Protein AF-A0A6G3UCC9-F1 (afdb_monomer_lite)

Secondary structure (DSSP, 8-state):
--------------EEEEGGG--TTEEEESSHHHHHTT--EEEEEEEEEETTEEEEEEE-TT----EEEEEETT-EEEEEEES--TTTS----PPPGGG----TT-EEEE--TT-TTPPPEEEEEETTEEEEE--------PPP------

Sequence (150 aa):
MPHSFGTPQLPLAPHTVSAAEVVPGDLVALSRDDVTERRWHVVIHTLPESPDVIRVTLRPPLGGTDREEVLRREQPVTAAGRRMDVAAVPLVTSPPLDGVGFRDGDRLTRLRTVDPDATEETYVRRWGAWQRHSGDDPAAPGPGEGGDER

Radius of gyration: 22.78 Å; chains: 1; bounding box: 41×34×82 Å

Foldseek 3Di:
DDPPPDPPPLQFDKDKDFPLPDAQQWWWDQDPVCVVVVVIWGFHDWADPDPQKIKTWTAGPLGDDIDIDIHGRRRIIITRDGPDPPVSPPPPDDPPCPPPPDDAQDKDWDDDSPDPPDDTWIWGQHPNDTDTDPDDDDDDPPPDDDDDDD

Structure (mmCIF, N/CA/C/O backbone):
data_AF-A0A6G3UCC9-F1
#
_entry.id   AF-A0A6G3UCC9-F1
#
loop_
_atom_site.group_PDB
_atom_site.id
_atom_site.type_symbol
_atom_site.label_atom_id
_atom_site.label_alt_id
_atom_site.label_comp_id
_atom_site.label_asym_id
_atom_site.label_entity_id
_atom_site.label_seq_id
_atom_site.pdbx_PDB_ins_code
_atom_site.Cartn_x
_atom_site.Cartn_y
_atom_site.Cartn_z
_atom_site.occupancy
_atom_site.B_iso_or_equiv
_atom_site.auth_seq_id
_atom_site.auth_comp_id
_atom_site.auth_asym_id
_atom_site.auth_atom_id
_atom_site.pdbx_PDB_model_num
ATOM 1 N N . MET A 1 1 ? 15.711 -13.350 -31.201 1.00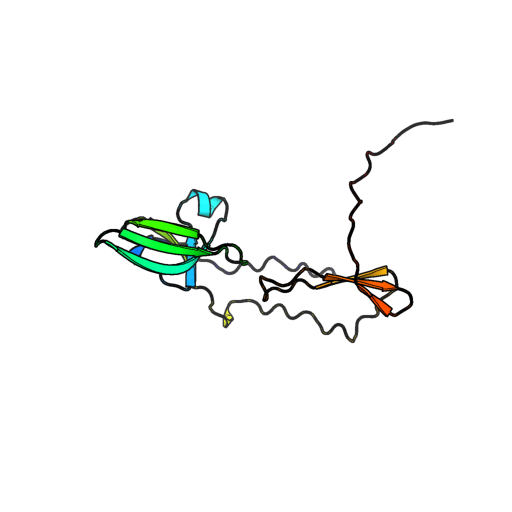 35.62 1 MET A N 1
ATOM 2 C CA . MET A 1 1 ? 14.868 -13.883 -30.112 1.00 35.62 1 MET A CA 1
ATOM 3 C C . MET A 1 1 ? 14.313 -12.691 -29.344 1.00 35.62 1 MET A C 1
ATOM 5 O O . MET A 1 1 ? 15.125 -11.957 -28.795 1.00 35.62 1 MET A O 1
ATOM 9 N N . PRO A 1 2 ? 13.001 -12.403 -29.364 1.00 37.72 2 PRO A N 1
ATOM 10 C CA . PRO A 1 2 ? 12.450 -11.357 -28.515 1.00 37.72 2 PRO A CA 1
ATOM 11 C C . PRO A 1 2 ? 12.363 -11.901 -27.087 1.00 37.72 2 PRO A C 1
ATOM 13 O O . PRO A 1 2 ? 11.664 -12.878 -26.826 1.00 37.72 2 PRO A O 1
ATOM 16 N N . HIS A 1 3 ? 13.117 -11.303 -26.168 1.00 35.69 3 HIS A N 1
ATOM 17 C CA . HIS A 1 3 ? 12.969 -11.583 -24.748 1.00 35.69 3 HIS A CA 1
ATOM 18 C C . HIS A 1 3 ? 11.671 -10.924 -24.288 1.00 35.69 3 HIS A C 1
ATOM 20 O O . HIS A 1 3 ? 11.613 -9.717 -24.068 1.00 35.69 3 HIS A O 1
ATOM 26 N N . SER A 1 4 ? 10.603 -11.715 -24.199 1.00 33.47 4 SER A N 1
ATOM 27 C CA . SER A 1 4 ? 9.417 -11.330 -23.448 1.00 33.47 4 SER A CA 1
ATOM 28 C C . SER A 1 4 ? 9.851 -11.139 -21.998 1.00 33.47 4 SER A C 1
ATOM 30 O O . SER A 1 4 ? 10.085 -12.113 -21.284 1.00 33.47 4 SER A O 1
ATOM 32 N N . PHE A 1 5 ? 9.993 -9.889 -21.563 1.00 37.53 5 PHE A N 1
ATOM 33 C CA . PHE A 1 5 ? 10.024 -9.578 -20.141 1.00 37.53 5 PHE A CA 1
ATOM 34 C C . PHE A 1 5 ? 8.622 -9.876 -19.614 1.00 37.53 5 PHE A C 1
ATOM 36 O O . PHE A 1 5 ? 7.728 -9.033 -19.667 1.00 37.53 5 PHE A O 1
ATOM 43 N N . GLY A 1 6 ? 8.395 -11.130 -19.216 1.00 36.12 6 GLY A N 1
ATOM 44 C CA . GLY A 1 6 ? 7.187 -11.511 -18.504 1.00 36.12 6 GLY A CA 1
ATOM 45 C C . GLY A 1 6 ? 7.046 -10.576 -17.31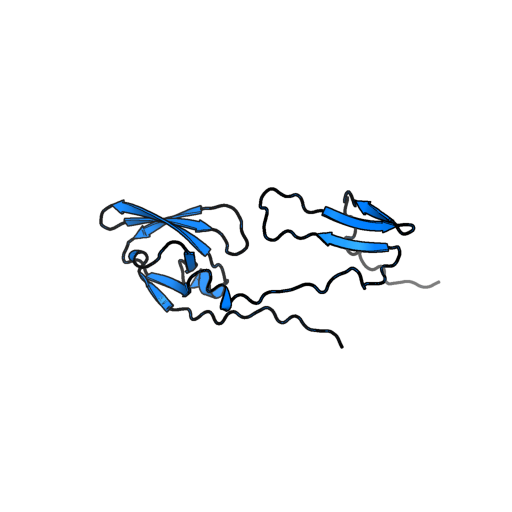3 1.00 36.12 6 GLY A C 1
ATOM 46 O O . GLY A 1 6 ? 8.019 -10.357 -16.589 1.00 36.12 6 GLY A O 1
ATOM 47 N N . THR A 1 7 ? 5.867 -9.977 -17.151 1.00 40.41 7 THR A N 1
ATOM 48 C CA . THR A 1 7 ? 5.552 -9.167 -15.976 1.00 40.41 7 THR A CA 1
ATOM 49 C C . THR A 1 7 ? 5.963 -9.985 -14.756 1.00 40.41 7 THR A C 1
ATOM 51 O O . THR A 1 7 ? 5.466 -11.109 -14.632 1.00 40.41 7 THR A O 1
ATOM 54 N N . PRO A 1 8 ? 6.894 -9.514 -13.909 1.00 39.66 8 PRO A N 1
ATOM 55 C CA . PRO A 1 8 ? 7.320 -10.291 -12.763 1.00 39.66 8 PRO A CA 1
ATOM 56 C C . PRO A 1 8 ? 6.101 -10.521 -11.875 1.00 39.66 8 PRO A C 1
ATOM 58 O O . PRO A 1 8 ? 5.615 -9.617 -11.198 1.00 39.66 8 PRO A O 1
ATOM 61 N N . GLN A 1 9 ? 5.566 -11.737 -11.934 1.00 43.81 9 GLN A N 1
ATOM 62 C CA . GLN A 1 9 ? 4.555 -12.207 -11.009 1.00 43.81 9 GLN A CA 1
ATOM 63 C C . GLN A 1 9 ? 5.312 -12.513 -9.727 1.00 43.81 9 GLN A C 1
ATOM 65 O O . GLN A 1 9 ? 5.760 -13.635 -9.508 1.00 43.81 9 GLN A O 1
ATOM 70 N N . LEU A 1 10 ? 5.515 -11.483 -8.902 1.00 47.78 10 LEU A N 1
ATOM 71 C CA . LEU A 1 10 ? 5.782 -11.710 -7.488 1.00 47.78 10 LEU A CA 1
ATOM 72 C C . LEU A 1 10 ? 4.704 -12.694 -7.009 1.00 47.78 10 LEU A C 1
ATOM 74 O O . LEU A 1 10 ? 3.521 -12.417 -7.245 1.00 47.78 10 LEU A O 1
ATOM 78 N N . PRO A 1 11 ? 5.064 -13.842 -6.409 1.00 53.56 11 PRO A N 1
ATOM 79 C CA . PRO A 1 11 ? 4.089 -14.743 -5.823 1.00 53.56 11 PRO A CA 1
ATOM 80 C C . PRO A 1 11 ? 3.509 -14.052 -4.589 1.00 53.56 11 PRO A C 1
ATOM 82 O O . PRO A 1 11 ? 3.938 -14.256 -3.459 1.00 53.56 11 PRO A O 1
ATOM 85 N N . LEU A 1 12 ? 2.552 -13.164 -4.831 1.00 61.06 12 LEU A N 1
ATOM 86 C CA . LEU A 1 12 ? 1.674 -12.638 -3.813 1.00 61.06 12 LEU A CA 1
ATOM 87 C C . LEU A 1 12 ? 0.821 -13.820 -3.354 1.00 61.06 12 LEU A C 1
ATOM 89 O O . LEU A 1 12 ? 0.235 -14.518 -4.183 1.00 61.06 12 LEU A O 1
ATOM 93 N N . ALA A 1 13 ? 0.756 -14.049 -2.048 1.00 72.06 13 ALA A N 1
ATOM 94 C CA . ALA A 1 13 ? -0.165 -15.002 -1.440 1.00 72.06 13 ALA A CA 1
ATOM 95 C C . ALA A 1 13 ? -1.227 -14.202 -0.669 1.00 72.06 13 ALA A C 1
ATOM 97 O O . ALA A 1 13 ? -1.055 -13.969 0.533 1.00 72.06 13 ALA A O 1
ATOM 98 N N . PRO A 1 14 ? -2.288 -13.708 -1.346 1.00 83.38 14 PRO A N 1
ATOM 99 C CA . PRO A 1 14 ? -3.324 -12.924 -0.696 1.00 83.38 14 PRO A CA 1
ATOM 100 C C . PRO A 1 14 ? -4.006 -13.732 0.403 1.00 83.38 14 PRO A C 1
ATOM 102 O O . PRO A 1 14 ? -4.487 -14.839 0.164 1.00 83.38 14 PRO A O 1
ATOM 105 N N . HIS A 1 15 ? -4.072 -13.166 1.598 1.00 85.06 15 HIS A N 1
ATOM 106 C CA . HIS A 1 15 ? -4.773 -13.736 2.738 1.00 85.06 15 HIS A CA 1
ATOM 107 C C . HIS A 1 15 ? -5.500 -12.630 3.498 1.00 85.06 15 HIS A C 1
ATOM 109 O O . HIS A 1 15 ? -5.120 -11.459 3.457 1.00 85.06 15 HIS A O 1
ATOM 115 N N . THR A 1 16 ? -6.598 -12.995 4.151 1.00 93.12 16 THR A N 1
ATOM 116 C CA . THR A 1 16 ? -7.392 -12.045 4.927 1.00 93.12 16 THR A CA 1
ATOM 117 C C . THR A 1 16 ? -6.798 -11.894 6.319 1.00 93.12 16 THR A C 1
ATOM 119 O O . THR A 1 16 ? -6.541 -12.890 6.991 1.00 93.12 16 THR A O 1
ATOM 122 N N . VAL A 1 17 ? -6.622 -10.648 6.741 1.00 94.06 17 VAL A N 1
ATOM 123 C CA . VAL A 1 17 ? -6.198 -10.247 8.087 1.00 94.06 17 VAL A CA 1
ATOM 124 C C . VAL A 1 17 ? -7.118 -9.135 8.582 1.00 94.06 17 VAL A C 1
ATOM 126 O O . VAL A 1 17 ? -7.868 -8.547 7.798 1.00 94.06 17 VAL A O 1
ATOM 129 N N . SER A 1 18 ? -7.089 -8.836 9.874 1.00 95.88 18 SER A N 1
ATOM 130 C CA . SER A 1 18 ? -7.741 -7.638 10.399 1.00 95.88 18 SER A CA 1
ATOM 131 C C . SER A 1 18 ? -6.916 -6.385 10.098 1.00 95.88 18 SER A C 1
ATOM 133 O O . SER A 1 18 ? -5.691 -6.438 9.968 1.00 95.88 18 SER A O 1
ATOM 135 N N . ALA A 1 19 ? -7.570 -5.227 10.013 1.00 95.69 19 ALA A N 1
ATOM 136 C CA . ALA A 1 19 ? -6.885 -3.957 9.803 1.00 95.69 19 ALA A CA 1
ATOM 137 C C . ALA A 1 19 ? -5.872 -3.659 10.923 1.00 95.69 19 ALA A C 1
ATOM 139 O O . ALA A 1 19 ? -4.852 -3.033 10.675 1.00 95.69 19 ALA A O 1
ATOM 140 N N . ALA A 1 20 ? -6.105 -4.137 12.148 1.00 95.00 20 ALA A N 1
ATOM 141 C CA . ALA A 1 20 ? -5.170 -3.991 13.262 1.00 95.00 20 ALA A CA 1
ATOM 142 C C . ALA A 1 20 ? -3.869 -4.798 13.123 1.00 95.00 20 ALA A C 1
ATOM 144 O O . ALA A 1 20 ? -2.906 -4.494 13.828 1.00 95.00 20 ALA A O 1
ATOM 145 N N . GLU A 1 21 ? -3.843 -5.823 12.272 1.00 92.69 21 GLU A N 1
ATOM 146 C CA . GLU A 1 21 ? -2.664 -6.664 12.042 1.00 92.69 21 GLU A CA 1
ATOM 147 C C . GLU A 1 21 ? -1.731 -6.097 10.968 1.00 92.69 21 GLU A C 1
ATOM 149 O O . GLU A 1 21 ? -0.584 -6.535 10.876 1.00 92.69 21 GLU A O 1
ATOM 154 N N . VAL A 1 22 ? -2.196 -5.125 10.174 1.00 91.00 22 VAL A N 1
ATOM 155 C CA . VAL A 1 22 ? -1.375 -4.514 9.126 1.00 91.00 22 VAL A CA 1
ATOM 156 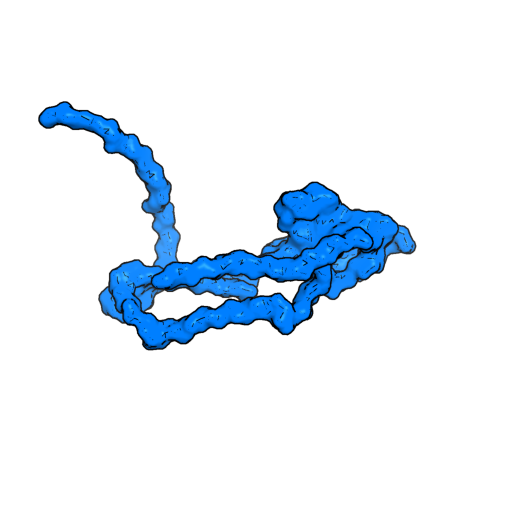C C . VAL A 1 22 ? -0.325 -3.591 9.733 1.00 91.00 22 VAL A C 1
ATOM 158 O O . VAL A 1 22 ? -0.590 -2.831 10.666 1.00 91.00 22 VAL A O 1
ATOM 161 N N . VAL A 1 23 ? 0.881 -3.635 9.182 1.00 88.94 23 VAL A N 1
ATOM 162 C CA . VAL A 1 23 ? 2.011 -2.814 9.621 1.00 88.94 23 VAL A CA 1
ATOM 163 C C . VAL A 1 23 ? 2.579 -2.002 8.459 1.00 88.94 23 VAL A C 1
ATOM 165 O O . VAL A 1 23 ? 2.404 -2.375 7.296 1.00 88.94 23 VAL A O 1
ATOM 168 N N . PRO A 1 24 ? 3.291 -0.894 8.738 1.00 90.38 24 PRO A N 1
ATOM 169 C CA . PRO A 1 24 ? 4.059 -0.186 7.722 1.00 90.38 24 PRO A CA 1
ATOM 170 C C . PRO A 1 24 ? 4.902 -1.133 6.861 1.00 90.38 24 PRO A C 1
ATOM 172 O O . PRO A 1 24 ? 5.668 -1.949 7.373 1.00 90.38 24 PRO A O 1
ATOM 175 N N . GLY A 1 25 ? 4.748 -1.011 5.546 1.00 83.88 25 GLY A N 1
ATOM 176 C CA . GLY A 1 25 ? 5.347 -1.879 4.540 1.00 83.88 25 GLY A CA 1
ATOM 177 C C . GLY A 1 25 ? 4.394 -2.926 3.965 1.00 83.88 25 GLY A C 1
ATOM 178 O O . GLY A 1 25 ? 4.652 -3.396 2.864 1.00 83.88 25 GLY A O 1
ATOM 179 N N . ASP A 1 26 ? 3.286 -3.282 4.612 1.00 87.94 26 ASP A N 1
ATOM 180 C CA . ASP A 1 26 ? 2.377 -4.295 4.062 1.00 87.94 26 ASP A CA 1
ATOM 181 C C . ASP A 1 26 ? 1.723 -3.846 2.749 1.00 87.94 26 ASP A C 1
ATOM 183 O O . ASP A 1 26 ? 1.339 -2.686 2.583 1.00 87.94 26 ASP A O 1
ATOM 187 N N . LEU A 1 27 ? 1.588 -4.785 1.810 1.00 89.31 27 LEU A N 1
ATOM 188 C CA . LEU A 1 27 ? 0.827 -4.621 0.578 1.00 89.31 27 LEU A CA 1
ATOM 189 C C . LEU A 1 27 ? -0.605 -5.108 0.810 1.00 89.31 27 LEU A C 1
ATOM 191 O O . LEU A 1 27 ? -0.829 -6.300 1.027 1.00 89.31 27 LEU A O 1
ATOM 195 N N . VAL A 1 28 ? -1.568 -4.196 0.746 1.00 92.00 28 VAL A N 1
ATOM 196 C CA . VAL A 1 28 ? -2.953 -4.435 1.154 1.00 92.00 28 VAL A CA 1
ATOM 197 C C . VAL A 1 28 ? -3.973 -3.991 0.106 1.00 92.00 28 VAL A C 1
ATOM 199 O O . VAL A 1 28 ? -3.751 -3.053 -0.662 1.00 92.00 28 VAL A O 1
ATOM 202 N N . ALA A 1 29 ? -5.117 -4.663 0.105 1.00 93.31 29 ALA A N 1
ATOM 203 C CA . ALA A 1 29 ? -6.346 -4.266 -0.569 1.00 93.31 29 ALA A CA 1
ATOM 204 C C . ALA A 1 29 ? -7.456 -4.145 0.488 1.00 93.31 29 ALA A C 1
ATOM 206 O O . ALA A 1 29 ? -7.609 -5.028 1.338 1.00 93.31 29 ALA A O 1
ATOM 207 N N . LEU A 1 30 ? -8.209 -3.041 0.461 1.00 94.44 30 LEU A N 1
ATOM 208 C CA . LEU A 1 30 ? -9.175 -2.700 1.517 1.00 94.44 30 LEU A CA 1
ATOM 209 C C . LEU A 1 30 ? -10.521 -3.407 1.338 1.00 94.44 30 LEU A C 1
ATOM 211 O O . LEU A 1 30 ? -11.305 -3.507 2.278 1.00 94.44 30 LEU A O 1
ATOM 215 N N . SER A 1 31 ? -10.782 -3.901 0.131 1.00 91.25 31 SER A N 1
ATOM 216 C CA . SER A 1 31 ? -12.008 -4.593 -0.245 1.00 91.25 31 SER A CA 1
ATOM 217 C C . SER A 1 31 ? -11.718 -5.776 -1.173 1.00 91.25 31 SER A C 1
ATOM 219 O O . SER A 1 31 ? -10.624 -5.914 -1.723 1.00 91.25 31 SER A O 1
ATOM 221 N N . ARG A 1 32 ? -12.715 -6.647 -1.378 1.00 85.44 32 ARG A N 1
ATOM 222 C CA . ARG A 1 32 ? -12.626 -7.716 -2.391 1.00 85.44 32 ARG A CA 1
ATOM 223 C C . ARG A 1 32 ? -12.604 -7.168 -3.818 1.00 85.44 32 ARG A C 1
ATOM 225 O O . ARG A 1 32 ? -11.961 -7.760 -4.686 1.00 85.44 32 ARG A O 1
ATOM 232 N N . ASP A 1 33 ? -13.269 -6.042 -4.048 1.00 86.56 33 ASP A N 1
ATOM 233 C CA . ASP A 1 33 ? -13.290 -5.390 -5.356 1.00 86.56 33 ASP A CA 1
ATOM 234 C C . ASP A 1 33 ? -11.896 -4.868 -5.703 1.00 86.56 33 ASP A C 1
ATOM 236 O O . ASP A 1 33 ? -11.413 -5.091 -6.808 1.00 86.56 33 ASP A O 1
ATOM 240 N N . ASP A 1 34 ? -11.175 -4.314 -4.725 1.00 87.38 34 ASP A N 1
ATOM 241 C CA . ASP A 1 34 ? -9.777 -3.912 -4.903 1.00 87.38 34 ASP A CA 1
ATOM 242 C C . ASP A 1 34 ? -8.867 -5.083 -5.282 1.00 87.38 34 ASP A C 1
ATOM 244 O O . ASP A 1 34 ? -7.975 -4.921 -6.111 1.00 87.38 34 ASP A O 1
ATOM 248 N N . VAL A 1 35 ? -9.096 -6.278 -4.733 1.00 80.50 35 VAL A N 1
ATOM 249 C CA . VAL A 1 35 ? -8.343 -7.479 -5.134 1.00 80.50 35 VAL A CA 1
ATOM 250 C C . VAL A 1 35 ? -8.630 -7.830 -6.596 1.00 80.50 35 VAL A C 1
ATOM 252 O O . VAL A 1 35 ? -7.701 -8.097 -7.362 1.00 80.50 35 VAL A O 1
ATOM 255 N N . THR A 1 36 ? -9.903 -7.794 -6.994 1.00 80.50 36 THR A N 1
ATOM 256 C CA . THR A 1 36 ? -10.354 -8.126 -8.356 1.00 80.50 36 THR A CA 1
ATOM 257 C C . THR A 1 36 ? -9.816 -7.129 -9.381 1.00 80.50 36 THR A C 1
ATOM 259 O O . THR A 1 36 ? -9.289 -7.521 -10.422 1.00 80.50 36 THR A O 1
ATOM 262 N N . GLU A 1 37 ? -9.870 -5.840 -9.053 1.00 80.31 37 GLU A N 1
ATOM 263 C CA . GLU A 1 37 ? -9.368 -4.735 -9.873 1.00 80.31 37 GLU A CA 1
ATOM 264 C C . GLU A 1 37 ? -7.852 -4.516 -9.733 1.00 80.31 37 GLU A C 1
ATOM 266 O O . GLU A 1 37 ? -7.288 -3.628 -10.371 1.00 80.31 37 GLU A O 1
ATOM 271 N N . ARG A 1 38 ? -7.166 -5.327 -8.917 1.00 78.06 38 ARG A N 1
ATOM 272 C CA . ARG A 1 38 ? -5.725 -5.223 -8.626 1.00 78.06 38 ARG A CA 1
ATOM 273 C C . ARG A 1 38 ? -5.310 -3.849 -8.070 1.00 78.06 38 ARG A C 1
ATOM 275 O O . ARG A 1 38 ? -4.182 -3.403 -8.289 1.00 78.06 38 ARG A O 1
ATOM 282 N N . ARG A 1 39 ? -6.191 -3.197 -7.309 1.00 83.56 39 ARG A N 1
ATOM 283 C CA . ARG A 1 39 ? -5.944 -1.942 -6.583 1.00 83.56 39 ARG A CA 1
ATOM 284 C C . ARG A 1 39 ? -5.255 -2.204 -5.246 1.00 83.56 39 ARG A C 1
ATOM 286 O O . ARG A 1 39 ? -5.860 -2.166 -4.176 1.00 83.56 39 ARG A O 1
ATOM 293 N N . TRP A 1 40 ? -3.957 -2.455 -5.314 1.00 87.94 40 TRP A N 1
ATOM 294 C CA . TRP A 1 40 ? -3.117 -2.647 -4.134 1.00 87.94 40 TRP A CA 1
ATOM 295 C C . TRP A 1 40 ? -2.566 -1.327 -3.608 1.00 87.94 40 TRP A C 1
ATOM 297 O O . TRP A 1 40 ? -2.354 -0.388 -4.372 1.00 87.94 40 TRP A O 1
ATOM 307 N N . HIS A 1 41 ? -2.295 -1.279 -2.309 1.00 89.62 41 HIS A N 1
ATOM 308 C CA . HIS A 1 41 ? -1.719 -0.136 -1.613 1.00 89.62 41 HIS A CA 1
ATOM 309 C C . HIS A 1 41 ? -0.661 -0.607 -0.630 1.00 89.62 41 HIS A C 1
ATOM 311 O O . HIS A 1 41 ? -0.733 -1.708 -0.102 1.00 89.62 41 HIS A O 1
ATOM 317 N N . VAL A 1 42 ? 0.321 0.237 -0.375 1.00 90.12 42 VAL A N 1
ATOM 318 C CA . VAL A 1 42 ? 1.364 0.012 0.615 1.00 90.12 42 VAL A CA 1
ATOM 319 C C . VAL A 1 42 ? 1.001 0.809 1.850 1.00 90.12 42 VAL A C 1
ATOM 321 O O . VAL A 1 42 ? 0.761 2.013 1.755 1.00 90.12 42 VAL A O 1
ATOM 324 N N . VAL A 1 43 ? 0.982 0.146 2.998 1.00 91.88 43 VAL A N 1
ATOM 325 C CA . VAL A 1 43 ? 0.810 0.804 4.290 1.00 91.88 43 VAL A CA 1
ATOM 326 C C . VAL A 1 43 ? 2.059 1.624 4.587 1.00 91.88 43 VAL A C 1
ATOM 328 O O . VAL A 1 43 ? 3.161 1.089 4.659 1.00 91.88 43 VAL A O 1
ATOM 331 N N . ILE A 1 44 ? 1.901 2.932 4.743 1.00 92.94 44 ILE A N 1
ATOM 332 C CA . ILE A 1 44 ? 2.990 3.848 5.092 1.00 92.94 44 ILE A CA 1
ATOM 333 C C . ILE A 1 44 ? 3.038 4.033 6.605 1.00 92.94 44 ILE A C 1
ATOM 335 O O . ILE A 1 44 ? 4.087 3.852 7.218 1.00 92.94 44 ILE A O 1
ATOM 339 N N . HIS A 1 45 ? 1.889 4.319 7.217 1.00 92.25 45 HIS A N 1
ATOM 340 C CA . HIS A 1 45 ? 1.751 4.511 8.657 1.00 92.25 45 HIS A CA 1
ATOM 341 C C . HIS A 1 45 ? 0.413 3.973 9.159 1.00 92.25 45 HIS A C 1
ATOM 343 O O . HIS A 1 45 ? -0.578 3.957 8.432 1.00 92.25 45 HIS A O 1
ATOM 349 N N . THR A 1 46 ? 0.395 3.566 10.425 1.00 93.69 46 THR A N 1
ATOM 350 C CA . THR A 1 46 ? -0.802 3.143 11.158 1.00 93.69 46 THR A CA 1
ATOM 351 C C . THR A 1 46 ? -0.831 3.878 12.489 1.00 93.69 46 THR A C 1
ATOM 353 O O . THR A 1 46 ? 0.096 3.733 13.290 1.00 93.69 46 THR A O 1
ATOM 356 N N . LEU A 1 47 ? -1.877 4.659 12.737 1.00 94.88 47 LEU A N 1
ATOM 357 C CA . LEU A 1 47 ? -2.049 5.439 13.959 1.00 94.88 47 LEU A CA 1
ATOM 358 C C . LEU A 1 47 ? -3.377 5.065 14.630 1.00 94.88 47 LEU A C 1
ATOM 360 O O . LEU A 1 47 ? -4.391 4.951 13.944 1.00 94.88 47 LEU A O 1
ATOM 364 N N . PRO A 1 48 ? -3.416 4.863 15.956 1.00 94.69 48 PRO A N 1
ATOM 365 C CA . PRO A 1 48 ? -4.678 4.678 16.660 1.00 94.69 48 PRO A CA 1
ATOM 366 C C . PRO A 1 48 ? -5.463 5.997 16.703 1.00 94.69 48 PRO A C 1
ATOM 368 O O . PRO A 1 48 ? -4.910 7.029 17.077 1.00 94.69 48 PRO A O 1
ATOM 371 N N . GLU A 1 49 ? -6.753 5.958 16.365 1.00 93.12 49 GLU A N 1
ATOM 372 C CA . GLU A 1 49 ? -7.674 7.087 16.594 1.00 93.12 49 GLU A CA 1
ATOM 373 C C . GLU A 1 49 ? -8.489 6.903 17.873 1.00 93.12 49 GLU A C 1
ATOM 375 O O . GLU A 1 49 ? -8.754 7.851 18.607 1.00 93.12 49 GLU A O 1
ATOM 380 N N . SER A 1 50 ? -8.889 5.665 18.147 1.00 94.81 50 SER A N 1
ATOM 381 C CA . SER A 1 50 ? -9.611 5.260 19.350 1.00 94.81 50 SER A CA 1
ATOM 382 C C . SER A 1 50 ? -9.340 3.771 19.620 1.00 94.81 50 SER A C 1
ATOM 384 O O . SER A 1 50 ? -8.653 3.132 18.817 1.00 94.81 50 SER A O 1
ATOM 386 N N . PRO A 1 51 ? -9.845 3.185 20.721 1.00 93.19 51 PRO A N 1
ATOM 387 C CA . PRO A 1 51 ? -9.618 1.772 21.022 1.00 93.19 51 PRO A CA 1
ATOM 388 C C . PRO A 1 51 ? -10.013 0.812 19.893 1.00 93.19 51 PRO A C 1
ATOM 390 O O . PRO A 1 51 ? -9.313 -0.174 19.693 1.00 93.19 51 PRO A O 1
ATOM 393 N N . ASP A 1 52 ? -11.055 1.136 19.120 1.00 96.56 52 ASP A N 1
ATOM 394 C CA . ASP A 1 52 ? -11.614 0.257 18.081 1.00 96.56 52 ASP A CA 1
ATOM 395 C C . ASP A 1 52 ? -11.324 0.744 16.650 1.00 96.56 52 ASP A C 1
ATOM 397 O O . ASP A 1 52 ? -11.701 0.097 15.673 1.00 96.56 52 ASP A O 1
ATOM 401 N N . VAL A 1 53 ? -10.639 1.883 16.494 1.00 97.62 53 VAL A N 1
ATOM 402 C CA . VAL A 1 53 ? -10.433 2.540 15.193 1.00 97.62 53 VAL A CA 1
ATOM 403 C C . VAL A 1 53 ? -8.972 2.915 14.989 1.00 97.62 53 VAL A C 1
ATOM 405 O O . VAL A 1 53 ? -8.324 3.487 15.869 1.00 97.62 53 VAL A O 1
ATOM 408 N N . ILE A 1 54 ? -8.466 2.633 13.792 1.00 97.00 54 ILE A N 1
ATOM 409 C CA . ILE A 1 54 ? -7.138 3.037 13.337 1.00 97.00 54 ILE A CA 1
ATOM 410 C C . ILE A 1 54 ? -7.245 3.893 12.079 1.00 97.00 54 ILE A C 1
ATOM 412 O O . ILE A 1 54 ? -8.104 3.674 11.226 1.00 97.00 54 ILE A O 1
ATOM 416 N N . ARG A 1 55 ? -6.323 4.839 11.949 1.00 97.69 55 ARG A N 1
ATOM 417 C CA . ARG A 1 55 ? -6.049 5.555 10.712 1.00 97.69 55 ARG A CA 1
ATOM 418 C C . ARG A 1 55 ? -4.853 4.926 10.030 1.00 97.69 55 ARG A C 1
ATOM 420 O O . ARG A 1 55 ? -3.809 4.723 10.654 1.00 97.69 55 ARG A O 1
ATOM 427 N N . VAL A 1 56 ? -4.999 4.641 8.747 1.00 96.56 56 VAL A N 1
ATOM 428 C CA . VAL A 1 56 ? -3.958 4.043 7.924 1.00 96.56 56 VAL A CA 1
ATOM 429 C C . VAL A 1 56 ? -3.627 4.993 6.786 1.00 96.56 56 VAL A C 1
ATOM 431 O O . VAL A 1 56 ? -4.505 5.396 6.030 1.00 96.56 56 VAL A O 1
ATOM 434 N N . THR A 1 57 ? -2.354 5.344 6.651 1.00 96.44 57 THR A N 1
ATOM 435 C CA . THR A 1 57 ? -1.844 6.082 5.494 1.00 96.44 57 THR A CA 1
ATOM 436 C C . THR A 1 57 ? -1.385 5.080 4.445 1.00 96.44 57 THR A C 1
ATOM 438 O O . THR A 1 57 ? -0.592 4.184 4.741 1.00 96.44 57 THR A O 1
ATOM 441 N N . LEU A 1 58 ? -1.872 5.226 3.219 1.00 93.88 58 LEU A N 1
ATOM 442 C CA . LEU A 1 58 ? -1.712 4.281 2.121 1.00 93.88 58 LEU A CA 1
ATOM 443 C C . LEU A 1 58 ? -1.111 4.968 0.896 1.00 93.88 58 LEU A C 1
ATOM 445 O O . LEU A 1 58 ? -1.549 6.053 0.521 1.00 93.88 58 LEU A O 1
ATOM 449 N N . ARG A 1 59 ? -0.180 4.291 0.218 1.00 88.62 59 ARG A N 1
ATOM 450 C CA . ARG A 1 59 ? 0.422 4.747 -1.045 1.00 88.62 59 ARG A CA 1
ATOM 451 C C 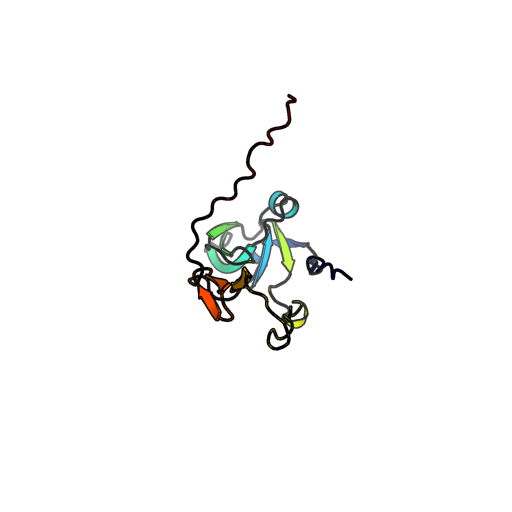. ARG A 1 59 ? 0.258 3.707 -2.148 1.00 88.62 59 ARG A C 1
ATOM 453 O O . ARG A 1 59 ? 0.443 2.521 -1.872 1.00 88.62 59 ARG A O 1
ATOM 460 N N . PRO A 1 60 ? 0.013 4.089 -3.409 1.00 85.44 60 PRO A N 1
ATOM 461 C CA . PRO A 1 60 ? 0.106 3.139 -4.512 1.00 85.44 60 PRO A CA 1
ATOM 462 C C . PRO A 1 60 ? 1.511 2.487 -4.592 1.00 85.44 60 PRO A C 1
ATOM 464 O O . PRO A 1 60 ? 2.522 3.155 -4.348 1.00 85.44 60 PRO A O 1
ATOM 467 N N . PRO A 1 61 ? 1.633 1.193 -4.946 1.00 74.81 61 PRO A N 1
ATOM 468 C CA . PRO A 1 61 ? 2.909 0.472 -4.924 1.00 74.81 61 PRO A CA 1
ATOM 469 C C . PRO A 1 61 ? 3.986 1.088 -5.818 1.00 74.81 61 PRO A C 1
ATOM 471 O O . PRO A 1 61 ? 5.163 1.073 -5.461 1.00 74.81 61 PRO A O 1
ATOM 474 N N . LEU A 1 62 ? 3.587 1.672 -6.948 1.00 71.38 62 LEU A N 1
ATOM 475 C CA . LEU A 1 62 ? 4.488 2.316 -7.908 1.00 71.38 62 LEU A CA 1
ATOM 476 C C . LEU A 1 62 ? 4.762 3.796 -7.591 1.00 71.38 62 LEU A C 1
ATOM 478 O O . LEU A 1 62 ? 5.338 4.499 -8.412 1.00 71.38 62 LEU A O 1
ATOM 482 N N . GLY A 1 63 ? 4.389 4.259 -6.395 1.00 69.12 63 GLY A N 1
ATOM 483 C CA . GLY A 1 63 ? 4.441 5.673 -6.035 1.00 69.12 63 GLY A CA 1
ATOM 484 C C . GLY A 1 63 ? 3.159 6.409 -6.422 1.00 69.12 63 GLY A C 1
ATOM 485 O O . GLY A 1 63 ? 2.301 5.878 -7.123 1.00 69.12 63 GLY A O 1
ATOM 486 N N . GLY A 1 64 ? 3.002 7.618 -5.892 1.00 75.69 64 GLY A N 1
ATOM 487 C CA . GLY A 1 64 ? 1.784 8.414 -6.009 1.00 75.69 64 GLY A CA 1
ATOM 488 C C . GLY A 1 64 ? 1.445 9.101 -4.693 1.00 75.69 64 GLY A C 1
ATOM 489 O O . GLY A 1 64 ? 2.186 8.990 -3.715 1.00 75.69 64 GLY A O 1
ATOM 490 N N . THR A 1 65 ? 0.326 9.816 -4.689 1.00 82.81 65 THR A N 1
ATOM 491 C CA . THR A 1 65 ? -0.149 10.560 -3.522 1.00 82.81 65 THR A CA 1
ATOM 492 C C . THR A 1 65 ? -0.576 9.613 -2.407 1.00 82.81 65 THR A C 1
ATOM 494 O O . THR A 1 65 ? -1.270 8.622 -2.647 1.00 82.81 65 THR A O 1
ATOM 497 N N . ASP A 1 66 ? -0.171 9.948 -1.186 1.00 90.25 66 ASP A N 1
ATOM 498 C CA . ASP A 1 66 ? -0.642 9.262 0.009 1.00 90.25 66 ASP A CA 1
ATOM 499 C C . ASP A 1 66 ? -2.106 9.609 0.267 1.00 90.25 66 ASP A C 1
ATOM 501 O O . ASP A 1 66 ? -2.525 10.759 0.123 1.00 90.25 66 ASP A O 1
ATOM 505 N N . ARG A 1 67 ? -2.883 8.613 0.685 1.00 92.25 67 ARG A N 1
ATOM 506 C CA . ARG A 1 67 ? -4.249 8.811 1.169 1.00 92.25 67 ARG A CA 1
ATOM 507 C C . ARG A 1 67 ? -4.419 8.213 2.551 1.00 92.25 67 ARG A C 1
ATOM 509 O O . ARG A 1 67 ? -3.804 7.200 2.872 1.00 92.25 67 ARG A O 1
ATOM 516 N N . GLU A 1 68 ? -5.258 8.841 3.356 1.00 96.88 68 GLU A N 1
ATOM 517 C CA . GLU A 1 68 ? -5.630 8.332 4.671 1.00 96.88 68 GLU A CA 1
ATOM 518 C C . GLU A 1 68 ? -6.952 7.576 4.577 1.00 96.88 68 GLU A C 1
ATOM 520 O O . GLU A 1 68 ? -7.876 8.013 3.895 1.00 96.88 68 GLU A O 1
ATOM 525 N N . GLU A 1 69 ? -7.043 6.455 5.281 1.00 97.50 69 GLU A N 1
ATOM 526 C CA . GLU A 1 69 ? -8.259 5.661 5.417 1.00 97.50 69 GLU A CA 1
ATOM 527 C C . GLU A 1 69 ? -8.483 5.339 6.893 1.00 97.50 69 GLU A C 1
ATOM 529 O O . GLU A 1 69 ? -7.553 4.972 7.617 1.00 97.50 69 GLU A O 1
ATOM 534 N N . VAL A 1 70 ? -9.726 5.480 7.346 1.00 97.62 70 VAL A N 1
ATOM 535 C CA . VAL A 1 70 ? -10.120 5.199 8.729 1.00 97.62 70 VAL A CA 1
ATOM 536 C C . VAL A 1 70 ? -10.827 3.854 8.760 1.00 97.62 70 VAL A C 1
ATOM 538 O O . VAL A 1 70 ? -11.870 3.677 8.132 1.00 97.62 70 VAL A O 1
ATOM 541 N N . LEU A 1 71 ? -10.254 2.900 9.488 1.00 97.00 71 LEU A N 1
ATOM 542 C CA . LEU A 1 71 ? -10.701 1.512 9.520 1.00 97.00 71 LEU A CA 1
ATOM 543 C C . LEU A 1 71 ? -11.024 1.094 10.950 1.00 97.00 71 LEU A C 1
ATOM 545 O O . LEU A 1 71 ? -10.339 1.483 11.902 1.00 97.00 71 LEU A O 1
ATOM 549 N N . ARG A 1 72 ? -12.033 0.233 11.107 1.00 97.62 72 ARG A N 1
ATOM 550 C CA . ARG A 1 72 ? -12.194 -0.493 12.373 1.00 97.62 72 ARG A CA 1
ATOM 551 C C . ARG A 1 72 ? -11.071 -1.505 12.514 1.00 97.62 72 ARG A C 1
ATOM 553 O O . ARG A 1 72 ? -10.671 -2.118 11.528 1.00 97.62 72 ARG A O 1
ATOM 560 N N . ARG A 1 73 ? -10.579 -1.715 13.730 1.00 96.50 73 ARG A N 1
ATOM 561 C CA . ARG A 1 73 ? -9.468 -2.640 14.002 1.00 96.50 73 ARG A CA 1
ATOM 562 C C . ARG A 1 73 ? -9.757 -4.053 13.511 1.00 96.50 73 ARG A C 1
ATOM 564 O O . ARG A 1 73 ? -8.895 -4.676 12.905 1.00 96.50 73 ARG A O 1
ATOM 571 N N . GLU A 1 74 ? -10.976 -4.521 13.728 1.00 96.75 74 GLU A N 1
ATOM 572 C CA . GLU A 1 74 ? -11.479 -5.831 13.323 1.00 96.75 74 GLU A CA 1
ATOM 573 C C . GLU A 1 74 ? -11.924 -5.906 11.855 1.00 96.75 74 GLU A C 1
ATOM 575 O O . GLU A 1 74 ? -12.298 -6.980 11.383 1.00 96.75 74 GLU A O 1
ATOM 580 N N . GLN A 1 75 ? -11.901 -4.789 11.118 1.00 96.88 75 GLN A N 1
ATOM 581 C CA . GLN A 1 75 ? -12.311 -4.772 9.718 1.00 96.88 75 GLN A CA 1
ATOM 582 C C . GLN A 1 75 ? -11.403 -5.696 8.892 1.00 96.88 75 GLN A C 1
ATOM 584 O O . GLN A 1 75 ? -10.181 -5.551 8.955 1.00 96.88 75 GLN A O 1
ATOM 589 N N . PRO A 1 76 ? -11.966 -6.626 8.101 1.00 96.50 76 PRO A N 1
ATOM 590 C CA . PRO A 1 76 ? -11.165 -7.516 7.278 1.00 96.50 76 PRO A CA 1
ATOM 591 C C . PRO A 1 76 ? -10.552 -6.757 6.099 1.00 96.50 76 PRO A C 1
ATOM 593 O O . PRO A 1 76 ? -11.249 -6.053 5.368 1.00 96.50 76 PRO A O 1
ATOM 596 N N . VAL A 1 77 ? -9.259 -6.965 5.879 1.00 95.38 77 VAL A N 1
ATOM 597 C CA . VAL A 1 77 ? -8.497 -6.479 4.724 1.00 95.38 77 VAL A CA 1
ATOM 598 C C . VAL A 1 77 ? -7.716 -7.638 4.108 1.00 95.38 77 VAL A C 1
ATOM 600 O O . VAL A 1 77 ? -7.505 -8.673 4.742 1.00 95.38 77 VAL A O 1
ATOM 603 N N . THR A 1 78 ? -7.307 -7.505 2.849 1.00 94.12 78 THR A N 1
ATOM 604 C CA . THR A 1 78 ? -6.498 -8.534 2.181 1.00 94.12 78 THR A CA 1
ATOM 605 C C . THR A 1 78 ? -5.045 -8.097 2.148 1.00 94.12 78 THR A C 1
ATOM 607 O O . THR A 1 78 ? -4.731 -7.104 1.500 1.00 94.12 78 THR A O 1
ATOM 610 N N . ALA A 1 79 ? -4.162 -8.848 2.801 1.00 89.94 79 ALA A N 1
ATOM 611 C CA . ALA A 1 79 ? -2.720 -8.654 2.740 1.00 89.94 79 ALA A CA 1
ATOM 612 C C . ALA A 1 79 ? -2.112 -9.609 1.707 1.00 89.94 79 ALA A C 1
ATOM 614 O O . ALA A 1 79 ? -2.432 -10.794 1.668 1.00 89.94 79 ALA A O 1
ATOM 615 N N . ALA A 1 80 ? -1.227 -9.097 0.860 1.00 83.31 80 ALA A N 1
ATOM 616 C CA . ALA A 1 80 ? -0.533 -9.859 -0.177 1.00 83.31 80 ALA A CA 1
ATOM 617 C C . ALA A 1 80 ? 0.963 -10.066 0.122 1.00 83.31 80 ALA A C 1
ATOM 619 O O . ALA A 1 80 ? 1.678 -10.647 -0.694 1.00 83.31 80 ALA A O 1
ATOM 620 N N . GLY A 1 81 ? 1.420 -9.624 1.297 1.00 71.69 81 GLY A N 1
ATOM 621 C CA . GLY A 1 81 ? 2.793 -9.746 1.785 1.00 71.69 81 GLY A CA 1
ATOM 622 C C . GLY A 1 81 ? 3.355 -8.413 2.282 1.00 71.69 81 GLY A C 1
ATOM 623 O O . GLY A 1 81 ? 2.708 -7.373 2.180 1.00 71.69 81 GLY A O 1
ATOM 624 N N . ARG A 1 82 ? 4.586 -8.446 2.797 1.00 64.00 82 ARG A N 1
ATOM 625 C CA . ARG A 1 82 ? 5.363 -7.253 3.160 1.00 64.00 82 ARG A CA 1
ATOM 626 C C . ARG A 1 82 ? 6.116 -6.726 1.939 1.00 64.00 82 ARG A C 1
ATOM 628 O O . ARG A 1 82 ? 6.790 -7.484 1.246 1.00 64.00 82 ARG A O 1
ATOM 635 N N . ARG A 1 83 ? 6.072 -5.421 1.699 1.00 58.59 83 ARG A N 1
ATOM 636 C CA . ARG A 1 83 ? 7.049 -4.702 0.871 1.00 58.59 83 ARG A CA 1
ATOM 637 C C . ARG A 1 83 ? 8.309 -4.526 1.733 1.00 58.59 83 ARG A C 1
ATOM 639 O O . ARG A 1 83 ? 8.222 -3.943 2.801 1.00 58.59 83 ARG A O 1
ATOM 646 N N . MET A 1 84 ? 9.512 -4.975 1.402 1.00 51.69 84 MET A N 1
ATOM 647 C CA . MET A 1 84 ? 10.043 -5.800 0.326 1.00 51.69 84 MET A CA 1
ATOM 648 C C . MET A 1 84 ? 10.760 -6.959 1.025 1.00 51.69 84 MET A C 1
ATOM 650 O O . MET A 1 84 ? 11.607 -6.700 1.882 1.00 51.69 84 MET A O 1
ATOM 654 N N . ASP A 1 85 ? 10.541 -8.207 0.624 1.00 51.19 85 ASP A N 1
ATOM 655 C CA . ASP A 1 85 ? 11.720 -9.063 0.575 1.00 51.19 85 ASP A CA 1
ATOM 656 C C . ASP A 1 85 ? 12.544 -8.536 -0.601 1.00 51.19 85 ASP A C 1
ATOM 658 O O . ASP A 1 85 ? 12.201 -8.746 -1.764 1.00 51.19 85 ASP A O 1
ATOM 662 N N . VAL A 1 86 ? 13.576 -7.745 -0.302 1.00 47.00 86 VAL A N 1
ATOM 663 C CA . VAL A 1 86 ? 14.489 -7.209 -1.319 1.00 47.00 86 VAL A CA 1
ATOM 664 C C . VAL A 1 86 ? 15.083 -8.351 -2.150 1.00 47.00 86 VAL A C 1
ATOM 666 O O . VAL A 1 86 ? 15.344 -8.152 -3.332 1.00 47.00 86 VAL A O 1
ATOM 669 N N . ALA A 1 87 ? 15.223 -9.555 -1.579 1.00 44.88 87 ALA A N 1
ATOM 670 C CA . ALA A 1 87 ? 15.674 -10.736 -2.306 1.00 44.88 87 ALA A CA 1
ATOM 671 C C . ALA A 1 87 ? 14.609 -11.304 -3.261 1.00 44.88 87 ALA A C 1
ATOM 673 O O . ALA A 1 87 ? 14.962 -11.975 -4.228 1.00 44.88 87 ALA A O 1
ATOM 674 N N . ALA A 1 88 ? 13.324 -11.017 -3.033 1.00 40.97 88 ALA A N 1
ATOM 675 C CA . ALA A 1 88 ? 12.221 -11.432 -3.900 1.00 40.97 88 ALA A CA 1
ATOM 676 C C . ALA A 1 88 ? 11.907 -10.422 -5.015 1.00 40.97 88 ALA A C 1
ATOM 678 O O . ALA A 1 88 ? 11.192 -10.765 -5.957 1.00 40.97 88 ALA A O 1
ATOM 679 N N . VAL A 1 89 ? 12.416 -9.185 -4.938 1.00 44.09 89 VAL A N 1
ATOM 680 C CA . VAL A 1 89 ? 12.270 -8.192 -6.012 1.00 44.09 89 VAL A CA 1
ATOM 681 C C . VAL A 1 89 ? 13.272 -8.524 -7.118 1.00 44.09 89 VAL A C 1
ATOM 683 O O . VAL A 1 89 ? 14.478 -8.424 -6.889 1.00 44.09 89 VAL A O 1
ATOM 686 N N . PRO A 1 90 ? 12.818 -8.890 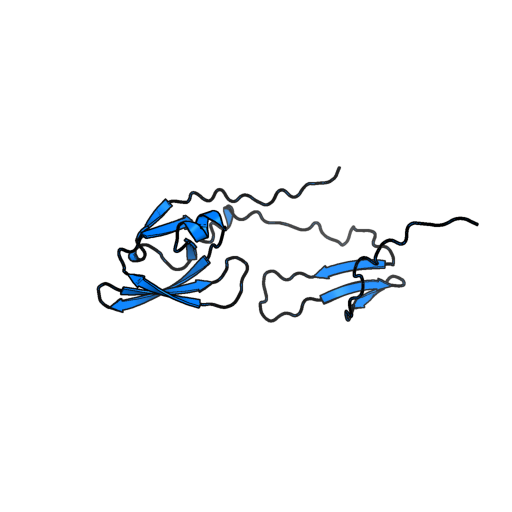-8.331 1.00 44.50 90 PRO A N 1
ATOM 687 C CA . PRO A 1 90 ? 13.728 -9.155 -9.432 1.00 44.50 90 PRO A CA 1
ATOM 688 C C . PRO A 1 90 ? 14.512 -7.882 -9.737 1.00 44.50 90 PRO A C 1
ATOM 690 O O . PRO A 1 90 ? 13.937 -6.857 -10.111 1.00 44.50 90 PRO A O 1
ATOM 693 N N . LEU A 1 91 ? 15.831 -7.943 -9.571 1.00 43.91 91 LEU A N 1
ATOM 694 C CA . LEU A 1 91 ? 16.715 -6.874 -9.998 1.00 43.91 91 LEU A CA 1
ATOM 695 C C . LEU A 1 91 ? 16.683 -6.836 -11.529 1.00 43.91 91 LEU A C 1
ATOM 697 O O . LEU A 1 91 ? 17.335 -7.637 -12.197 1.00 43.91 91 LEU A O 1
ATOM 701 N N . VAL A 1 92 ? 15.897 -5.921 -12.093 1.00 46.72 92 VAL A N 1
ATOM 702 C CA . VAL A 1 92 ? 15.953 -5.629 -13.526 1.00 46.72 92 VAL A CA 1
ATOM 703 C C . VAL A 1 92 ? 17.210 -4.800 -13.753 1.00 46.72 92 VAL A C 1
ATOM 705 O O . VAL A 1 92 ? 17.207 -3.579 -13.609 1.00 46.72 92 VAL A O 1
ATOM 708 N N . THR A 1 93 ? 18.316 -5.471 -14.055 1.00 44.94 93 THR A N 1
ATOM 709 C CA . THR A 1 93 ? 19.503 -4.800 -14.572 1.00 44.94 93 THR A CA 1
ATOM 710 C C . THR A 1 93 ? 19.308 -4.595 -16.067 1.00 44.94 93 THR A C 1
ATOM 712 O O . THR A 1 93 ? 19.226 -5.545 -16.845 1.00 44.94 93 THR A O 1
ATOM 715 N N . SER A 1 94 ? 19.208 -3.337 -16.493 1.00 52.41 94 SER A N 1
ATOM 716 C CA . SER A 1 94 ? 19.396 -3.029 -17.908 1.00 52.41 94 SER A CA 1
ATOM 717 C C . SER A 1 94 ? 20.849 -3.355 -18.262 1.00 52.41 94 SER A C 1
ATOM 719 O O . SER A 1 94 ? 21.744 -2.985 -17.492 1.00 52.41 94 SER A O 1
ATOM 721 N N . PRO A 1 95 ? 21.119 -4.040 -19.386 1.00 56.84 95 PRO A N 1
ATOM 722 C CA . PRO A 1 95 ? 22.488 -4.223 -19.833 1.00 56.84 95 PRO A CA 1
ATOM 723 C C . PRO A 1 95 ? 23.162 -2.849 -19.992 1.00 56.84 95 PRO A C 1
ATOM 725 O O . PRO A 1 95 ? 22.492 -1.884 -20.381 1.00 56.84 95 PRO A O 1
ATOM 728 N N . PRO A 1 96 ? 24.466 -2.743 -19.684 1.00 59.00 96 PRO A N 1
ATOM 729 C CA . PRO A 1 96 ? 25.253 -1.556 -19.980 1.00 59.00 96 PRO A CA 1
ATOM 730 C C . PRO A 1 96 ? 25.017 -1.102 -21.426 1.00 59.00 96 PRO A C 1
ATOM 732 O O . PRO A 1 96 ? 25.061 -1.900 -22.361 1.00 59.00 96 PRO A O 1
ATOM 735 N N . LEU A 1 97 ? 24.692 0.181 -21.600 1.00 64.19 97 LEU A N 1
ATOM 736 C CA . LEU A 1 97 ? 24.389 0.757 -22.915 1.00 64.19 97 LEU A CA 1
ATOM 737 C C . LEU A 1 97 ? 25.647 1.196 -23.678 1.00 64.19 97 LEU A C 1
ATOM 739 O O . LEU A 1 97 ? 25.551 1.643 -24.816 1.00 64.19 97 LEU A O 1
ATOM 743 N N . ASP A 1 98 ? 26.821 1.070 -23.064 1.00 63.75 98 ASP A N 1
ATOM 744 C CA . ASP A 1 98 ? 28.129 1.386 -23.643 1.00 63.75 98 ASP A CA 1
ATOM 745 C C . ASP A 1 98 ? 28.461 0.536 -24.884 1.00 63.75 98 ASP A C 1
ATOM 747 O O . ASP A 1 98 ? 29.153 1.011 -25.782 1.00 63.75 98 ASP A O 1
ATOM 751 N N . GLY A 1 99 ? 27.916 -0.681 -24.980 1.00 61.38 99 GLY A N 1
ATOM 752 C CA . GLY A 1 99 ? 28.047 -1.563 -26.146 1.00 61.38 99 GLY A CA 1
ATOM 753 C C . GLY A 1 99 ? 26.952 -1.426 -27.213 1.00 61.38 99 GLY A C 1
ATOM 754 O O . GLY A 1 99 ? 27.000 -2.128 -28.226 1.00 61.38 99 GLY A O 1
ATOM 755 N N . VAL A 1 100 ? 25.943 -0.571 -27.013 1.00 70.56 100 VAL A N 1
ATOM 756 C CA . VAL A 1 100 ? 24.815 -0.438 -27.948 1.00 70.56 100 VAL A CA 1
ATOM 757 C C . VAL A 1 100 ? 25.173 0.540 -29.068 1.00 70.56 100 VAL A C 1
ATOM 759 O O . VAL A 1 100 ? 25.415 1.725 -28.847 1.00 70.56 100 VAL A O 1
ATOM 762 N N . GLY A 1 101 ? 25.179 0.047 -30.308 1.00 70.94 101 GLY A N 1
ATOM 763 C CA . GLY A 1 101 ? 25.379 0.867 -31.501 1.00 70.94 101 GLY A CA 1
ATOM 764 C C . GLY A 1 101 ? 24.143 1.702 -31.826 1.00 70.94 101 GLY A C 1
ATOM 765 O O . GLY A 1 101 ? 23.335 1.298 -32.659 1.00 70.94 101 GLY A O 1
ATOM 766 N N . PHE A 1 102 ? 23.998 2.857 -31.178 1.00 77.81 102 PHE A N 1
ATOM 767 C CA . PHE A 1 102 ? 22.885 3.768 -31.444 1.00 77.81 102 PHE A CA 1
ATOM 768 C C . PHE A 1 102 ? 22.959 4.362 -32.855 1.00 77.81 102 PHE A C 1
ATOM 770 O O . PHE A 1 102 ? 24.042 4.666 -33.360 1.00 77.81 102 PHE A O 1
ATOM 777 N N . ARG A 1 103 ? 21.813 4.609 -33.475 1.00 81.12 103 ARG A N 1
ATOM 778 C CA . ARG A 1 103 ? 21.668 5.317 -34.750 1.00 81.12 103 ARG A CA 1
ATOM 779 C C . ARG A 1 103 ? 21.018 6.675 -34.535 1.00 81.12 103 ARG A C 1
ATOM 781 O O . ARG A 1 103 ? 20.393 6.936 -33.510 1.00 81.12 103 ARG A O 1
ATOM 788 N N . ASP A 1 104 ? 21.184 7.554 -35.512 1.00 79.94 104 ASP A N 1
ATOM 789 C CA . ASP A 1 104 ? 20.431 8.802 -35.523 1.00 79.94 104 ASP A CA 1
ATOM 790 C C . ASP A 1 104 ? 18.929 8.499 -35.629 1.00 79.94 104 ASP A C 1
ATOM 792 O O . ASP A 1 104 ? 18.504 7.660 -36.422 1.00 79.94 104 ASP A O 1
ATOM 796 N N . GLY A 1 105 ? 18.137 9.181 -34.804 1.00 75.38 105 GLY A N 1
ATOM 797 C CA . GLY A 1 105 ? 16.711 8.928 -34.613 1.00 75.38 105 GLY A CA 1
ATOM 798 C C . GLY A 1 105 ? 16.384 8.041 -33.409 1.00 75.38 105 GLY A C 1
ATOM 799 O O . GLY A 1 105 ? 15.230 8.055 -32.975 1.00 75.38 105 GLY A O 1
ATOM 800 N N . ASP A 1 106 ? 17.366 7.340 -32.828 1.00 77.75 106 ASP A N 1
ATOM 801 C CA . ASP A 1 106 ? 17.144 6.523 -31.633 1.00 77.75 106 ASP A CA 1
ATOM 802 C C . ASP A 1 106 ? 16.671 7.383 -30.462 1.00 77.75 106 ASP A C 1
ATOM 804 O O . ASP A 1 106 ? 17.149 8.503 -30.248 1.00 77.75 106 ASP A O 1
ATOM 808 N N . ARG A 1 107 ? 15.727 6.833 -29.696 1.00 73.88 107 ARG A N 1
ATOM 809 C CA . ARG A 1 107 ? 15.129 7.483 -28.531 1.00 73.88 107 ARG A CA 1
ATOM 810 C C . ARG A 1 107 ? 15.537 6.752 -27.262 1.00 73.88 107 ARG A C 1
ATOM 812 O O . ARG A 1 107 ? 15.452 5.529 -27.196 1.00 73.88 107 ARG A O 1
ATOM 819 N N . LEU A 1 108 ? 15.939 7.513 -26.253 1.00 68.56 108 LEU A N 1
ATOM 820 C CA . LEU A 1 108 ? 16.192 7.013 -24.911 1.00 68.56 108 LEU A CA 1
ATOM 821 C C . LEU A 1 108 ? 15.307 7.780 -23.936 1.00 68.56 108 LEU A C 1
ATOM 823 O O . LEU A 1 108 ? 15.466 8.987 -23.755 1.00 68.56 108 LEU A O 1
ATOM 827 N N . THR A 1 109 ? 14.373 7.067 -23.319 1.00 58.56 109 THR A N 1
ATOM 828 C CA . THR A 1 109 ? 13.479 7.615 -22.300 1.00 58.56 109 THR A CA 1
ATOM 829 C C . THR A 1 109 ? 14.004 7.205 -20.937 1.00 58.56 109 THR A C 1
ATOM 831 O O . THR A 1 109 ? 14.143 6.014 -20.646 1.00 58.56 109 THR A O 1
ATOM 834 N N . ARG A 1 110 ? 14.339 8.181 -20.092 1.00 57.84 110 ARG A N 1
ATOM 835 C CA . ARG A 1 110 ? 14.771 7.901 -18.724 1.00 57.84 110 ARG A CA 1
ATOM 836 C C . ARG A 1 110 ? 13.551 7.884 -17.809 1.00 57.84 110 ARG A C 1
ATOM 838 O O . ARG A 1 110 ? 13.141 8.924 -17.310 1.00 57.84 110 ARG A O 1
ATOM 845 N N . LEU A 1 111 ? 13.025 6.695 -17.532 1.00 49.25 111 LEU A N 1
ATOM 846 C CA . LEU A 1 111 ? 12.054 6.494 -16.455 1.00 49.25 111 LEU A CA 1
ATOM 847 C C . LEU A 1 111 ? 12.812 6.291 -15.143 1.00 49.25 111 LEU A C 1
ATOM 849 O O . LEU A 1 111 ? 13.579 5.338 -14.987 1.00 49.25 111 LEU A O 1
ATOM 853 N N . ARG A 1 112 ? 12.657 7.227 -14.206 1.00 52.47 112 ARG A N 1
ATOM 854 C CA . ARG A 1 112 ? 13.343 7.183 -12.914 1.00 52.47 112 ARG A CA 1
ATOM 855 C C . ARG A 1 112 ? 12.393 6.612 -11.868 1.00 52.47 112 ARG A C 1
ATOM 857 O O . ARG A 1 112 ? 11.631 7.332 -11.247 1.00 52.47 112 ARG A O 1
ATOM 864 N N . THR A 1 113 ? 12.499 5.318 -11.606 1.00 47.81 113 THR A N 1
ATOM 865 C CA . THR A 1 113 ? 11.747 4.622 -10.545 1.00 47.81 113 THR A CA 1
ATOM 866 C C . THR A 1 113 ? 12.080 5.109 -9.112 1.00 47.81 113 THR A C 1
ATOM 868 O O . THR A 1 113 ? 11.683 4.465 -8.150 1.00 47.81 113 THR A O 1
ATOM 871 N N . VAL A 1 114 ? 12.829 6.207 -8.906 1.00 42.56 114 VAL A N 1
ATOM 872 C CA . VAL A 1 114 ? 13.380 6.571 -7.577 1.00 42.56 114 VAL A CA 1
ATOM 873 C C . VAL A 1 114 ? 13.249 8.061 -7.209 1.00 42.56 114 VAL A C 1
ATOM 875 O O . VAL A 1 114 ? 13.680 8.445 -6.130 1.00 42.56 114 VAL A O 1
ATOM 878 N N . ASP A 1 115 ? 12.650 8.920 -8.036 1.00 40.25 115 ASP A N 1
ATOM 879 C CA . ASP A 1 115 ? 12.529 10.350 -7.703 1.00 40.25 115 ASP A CA 1
ATOM 880 C C . ASP A 1 115 ? 11.127 10.872 -8.057 1.00 40.25 115 ASP A C 1
ATOM 882 O O . ASP A 1 115 ? 10.830 11.002 -9.245 1.00 40.25 115 ASP A O 1
ATOM 886 N N . PRO A 1 116 ? 10.245 11.102 -7.063 1.00 44.84 116 PRO A N 1
ATOM 887 C CA . PRO A 1 116 ? 8.860 11.504 -7.304 1.00 44.84 116 PRO A CA 1
ATOM 888 C C . PRO A 1 116 ? 8.724 12.937 -7.837 1.00 44.84 116 PRO A C 1
ATOM 890 O O . PRO A 1 116 ? 7.672 13.263 -8.380 1.00 44.84 116 PRO A O 1
ATOM 893 N N . ASP A 1 117 ? 9.771 13.760 -7.730 1.00 44.25 117 ASP A N 1
ATOM 894 C CA . ASP A 1 117 ? 9.778 15.151 -8.198 1.00 44.25 117 ASP A CA 1
ATOM 895 C C . ASP A 1 117 ? 10.558 15.326 -9.517 1.00 44.25 117 ASP A C 1
ATOM 897 O O . ASP A 1 117 ? 10.649 16.429 -10.064 1.00 44.25 117 ASP A O 1
ATOM 901 N N . ALA A 1 118 ? 11.130 14.247 -10.065 1.00 47.50 118 ALA A N 1
ATOM 902 C CA . ALA A 1 118 ? 11.876 14.297 -11.317 1.00 47.50 118 ALA A CA 1
ATOM 903 C C . ALA A 1 118 ? 10.945 14.320 -12.536 1.00 47.50 118 ALA A C 1
ATOM 905 O O . ALA A 1 118 ? 10.113 13.436 -12.732 1.00 47.50 118 ALA A O 1
ATOM 906 N N . THR A 1 119 ? 11.142 15.299 -13.418 1.00 51.44 119 THR A N 1
ATOM 907 C CA . THR A 1 119 ? 10.473 15.346 -14.724 1.00 51.44 119 THR A CA 1
ATOM 908 C C . THR A 1 119 ? 11.002 14.237 -15.641 1.00 51.44 119 THR A C 1
ATOM 910 O O . THR A 1 119 ? 12.212 14.024 -15.724 1.00 51.44 119 THR A O 1
ATOM 913 N N . GLU A 1 120 ? 10.108 13.536 -16.344 1.00 57.81 120 GLU A N 1
ATOM 914 C CA . GLU A 1 120 ? 10.485 12.555 -17.366 1.00 57.81 120 GLU A CA 1
ATOM 915 C C . GLU A 1 120 ? 11.214 13.251 -18.525 1.00 57.81 120 GLU A C 1
ATOM 917 O O . GLU A 1 120 ? 10.730 14.230 -19.094 1.00 57.81 120 GLU A O 1
ATOM 922 N N . GLU A 1 121 ? 12.399 12.750 -18.878 1.00 62.84 121 GLU A N 1
ATOM 923 C CA . GLU A 1 121 ? 13.216 13.314 -19.949 1.00 62.84 121 GLU A CA 1
ATOM 924 C C . GLU A 1 121 ? 13.451 12.268 -21.038 1.00 62.84 121 GLU A C 1
ATOM 926 O O . GLU A 1 121 ? 13.967 11.170 -20.798 1.00 62.84 121 GLU A O 1
ATOM 931 N N . THR A 1 122 ? 13.078 12.632 -22.262 1.00 74.31 122 THR A N 1
ATOM 932 C CA . THR A 1 122 ? 13.388 11.862 -23.466 1.00 74.31 122 THR A CA 1
ATOM 933 C C . THR A 1 122 ? 14.574 12.501 -24.170 1.00 74.31 122 THR A C 1
ATOM 935 O O . THR A 1 122 ? 14.635 13.720 -24.311 1.00 74.31 122 THR A O 1
ATOM 938 N N . TYR A 1 123 ? 15.507 11.688 -24.651 1.00 72.50 123 TYR A N 1
ATOM 939 C CA . TYR A 1 123 ? 16.610 12.118 -25.503 1.00 72.50 123 TYR A CA 1
ATOM 940 C C . TYR A 1 123 ? 16.497 11.458 -26.872 1.00 72.50 123 TYR A C 1
ATOM 942 O O . TYR A 1 123 ? 16.134 10.288 -26.976 1.00 72.50 123 TYR A O 1
ATOM 950 N N . VAL A 1 124 ? 16.836 12.195 -27.927 1.00 78.12 124 VAL A N 1
ATOM 951 C CA . VAL A 1 124 ? 16.932 11.673 -29.295 1.00 78.12 124 VAL A CA 1
ATOM 952 C C . VAL A 1 124 ? 18.356 11.844 -29.786 1.00 78.12 124 VAL A C 1
ATOM 954 O O . VAL A 1 124 ? 18.926 12.932 -29.663 1.00 78.12 124 VAL A O 1
ATOM 957 N N . ARG A 1 125 ? 18.937 10.798 -30.371 1.00 78.69 125 ARG A N 1
ATOM 958 C CA . ARG A 1 125 ? 20.245 10.914 -31.011 1.00 78.69 125 ARG A CA 1
ATOM 959 C C . ARG A 1 125 ? 20.094 11.604 -32.364 1.00 78.69 125 ARG A C 1
ATOM 961 O O . ARG A 1 125 ? 19.333 11.149 -33.214 1.00 78.69 125 ARG A O 1
ATOM 968 N N . ARG A 1 126 ? 20.786 12.721 -32.564 1.00 76.12 126 ARG A N 1
ATOM 969 C CA . ARG A 1 126 ? 20.830 13.465 -33.827 1.00 76.12 126 ARG A CA 1
ATOM 970 C C . ARG A 1 126 ? 22.272 13.838 -34.132 1.00 76.12 126 ARG A C 1
ATOM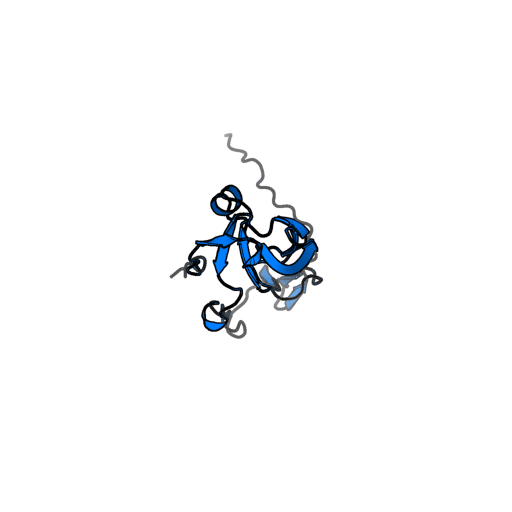 972 O O . ARG A 1 126 ? 22.938 14.439 -33.288 1.00 76.12 126 ARG A O 1
ATOM 979 N N . TRP A 1 127 ? 22.737 13.480 -35.325 1.00 81.19 127 TRP A N 1
ATOM 980 C CA . TRP A 1 127 ? 24.096 13.738 -35.799 1.00 81.19 127 TRP A CA 1
ATOM 981 C C . TRP A 1 127 ? 25.165 13.217 -34.835 1.00 81.19 127 TRP A C 1
ATOM 983 O O . TRP A 1 127 ? 26.142 13.895 -34.524 1.00 81.19 127 TRP A O 1
ATOM 993 N N . GLY A 1 128 ? 24.949 12.015 -34.300 1.00 74.75 128 GLY A N 1
ATOM 994 C CA . GLY A 1 128 ? 25.867 11.371 -33.366 1.00 74.75 128 GLY A CA 1
ATOM 995 C C . GLY A 1 128 ? 25.801 11.869 -31.917 1.00 74.75 128 GLY A C 1
ATOM 996 O O . GLY A 1 128 ? 26.398 11.213 -31.059 1.00 74.75 128 GLY A O 1
ATOM 997 N N . ALA A 1 129 ? 25.044 12.930 -31.612 1.00 76.06 129 ALA A N 1
ATOM 998 C CA . ALA A 1 129 ? 24.903 13.513 -30.274 1.00 76.06 129 ALA A CA 1
ATOM 999 C C . ALA A 1 129 ? 23.494 13.313 -29.689 1.00 76.06 129 ALA A C 1
ATOM 1001 O O . ALA A 1 129 ? 22.501 13.326 -30.412 1.00 76.06 129 ALA A O 1
ATOM 1002 N N . TRP A 1 130 ? 23.389 13.157 -28.368 1.00 78.00 130 TRP A N 1
ATOM 1003 C CA . TRP A 1 130 ? 22.098 13.084 -27.679 1.00 78.00 130 TRP A CA 1
ATOM 1004 C C . TRP A 1 130 ? 21.534 14.482 -27.435 1.00 78.00 130 TRP A C 1
ATOM 1006 O O . TRP A 1 130 ? 22.188 15.324 -26.826 1.00 78.00 130 TRP A O 1
ATOM 1016 N N . GLN A 1 131 ? 20.311 14.715 -27.898 1.00 77.00 131 GLN A N 1
ATOM 1017 C CA . GLN A 1 131 ? 19.582 15.968 -27.730 1.00 77.00 131 GLN A CA 1
ATOM 1018 C C . GLN A 1 131 ? 18.383 15.729 -26.818 1.00 77.00 131 GLN A C 1
ATOM 1020 O O . GLN A 1 131 ? 17.638 14.772 -27.033 1.00 77.00 131 GLN A O 1
ATOM 1025 N N . ARG A 1 132 ? 18.175 16.592 -25.818 1.00 76.44 132 ARG A N 1
ATOM 1026 C CA . ARG A 1 132 ? 16.961 16.549 -24.995 1.00 76.44 132 ARG A CA 1
ATOM 1027 C C . ARG A 1 132 ? 15.756 16.863 -25.879 1.00 76.44 132 ARG A C 1
ATOM 1029 O O . ARG A 1 132 ? 15.741 17.860 -26.596 1.00 76.44 132 ARG A O 1
ATOM 1036 N N . HIS A 1 133 ? 14.759 15.998 -25.833 1.00 74.94 133 HIS A N 1
ATOM 1037 C CA . HIS A 1 133 ? 13.503 16.168 -26.532 1.00 74.94 133 HIS A CA 1
ATOM 1038 C C . HIS A 1 133 ? 12.535 16.931 -25.631 1.00 74.94 133 HIS A C 1
ATOM 1040 O O . HIS A 1 133 ? 12.034 16.397 -24.644 1.00 74.94 133 HIS A O 1
ATOM 1046 N N . SER A 1 134 ? 12.295 18.194 -25.963 1.00 61.34 134 SER A N 1
ATOM 1047 C CA . SER A 1 134 ? 11.186 18.970 -25.414 1.00 61.34 134 SER A CA 1
ATOM 1048 C C . SER A 1 134 ? 9.940 18.562 -26.197 1.00 61.34 134 SER A C 1
ATOM 1050 O O . SER A 1 134 ? 9.796 18.957 -27.351 1.00 61.34 134 SER A O 1
ATOM 1052 N N . GLY A 1 135 ? 9.130 17.662 -25.642 1.00 55.72 135 GLY A N 1
ATOM 1053 C CA . GLY A 1 135 ? 7.953 17.138 -26.331 1.00 55.72 135 GLY A CA 1
ATOM 1054 C C . GLY A 1 135 ? 6.901 18.220 -26.574 1.00 55.72 135 GLY A C 1
ATOM 1055 O O . GLY A 1 135 ? 6.536 18.942 -25.652 1.00 55.72 135 GLY A O 1
ATOM 1056 N N . ASP A 1 136 ? 6.410 18.277 -27.806 1.00 40.88 136 ASP A N 1
ATOM 1057 C CA . ASP A 1 136 ? 4.997 18.494 -28.096 1.00 40.88 136 ASP A CA 1
ATOM 1058 C C . ASP A 1 136 ? 4.613 17.281 -28.955 1.00 40.88 136 ASP A C 1
ATOM 1060 O O . ASP A 1 136 ? 5.281 16.989 -29.953 1.00 40.88 136 ASP A O 1
ATOM 1064 N N . ASP A 1 137 ? 3.658 16.483 -28.490 1.00 48.22 137 ASP A N 1
ATOM 1065 C CA . ASP A 1 137 ? 3.239 15.243 -29.143 1.00 48.22 137 ASP A CA 1
ATOM 1066 C C . ASP A 1 137 ? 2.128 15.557 -30.150 1.00 48.22 137 ASP A C 1
ATOM 1068 O O . ASP A 1 137 ? 1.070 16.055 -29.759 1.00 48.22 137 ASP A O 1
ATOM 1072 N N . PRO A 1 138 ? 2.322 15.253 -31.444 1.00 42.72 138 PRO A N 1
ATOM 1073 C CA . PRO A 1 138 ? 1.170 14.857 -32.227 1.00 42.72 138 PRO A CA 1
ATOM 1074 C C . PRO A 1 138 ? 1.493 13.615 -33.053 1.00 42.72 138 PRO A C 1
ATOM 1076 O O . PRO A 1 138 ? 2.012 13.693 -34.167 1.00 42.72 138 PRO A O 1
ATOM 1079 N N . ALA A 1 139 ? 1.094 12.453 -32.551 1.00 38.28 139 ALA A N 1
ATOM 1080 C CA . ALA A 1 139 ? 0.735 11.338 -33.415 1.00 38.28 139 ALA A CA 1
ATOM 1081 C C . ALA A 1 139 ? -0.499 10.611 -32.870 1.00 38.28 139 ALA A C 1
ATOM 1083 O O . ALA A 1 139 ? -0.457 9.440 -32.496 1.00 38.28 139 ALA A O 1
ATOM 1084 N N . ALA A 1 140 ? -1.633 11.317 -32.882 1.00 36.28 140 ALA A N 1
ATOM 1085 C CA . ALA A 1 140 ? -2.915 10.649 -33.058 1.00 36.28 140 ALA A CA 1
ATOM 1086 C C . ALA A 1 140 ? -2.844 9.792 -34.341 1.00 36.28 140 ALA A C 1
ATOM 1088 O O . ALA A 1 140 ? -2.331 10.278 -35.356 1.00 36.28 140 ALA A O 1
ATOM 1089 N N . PRO A 1 141 ? -3.329 8.538 -34.340 1.00 37.16 141 PRO A N 1
ATOM 1090 C CA . PRO A 1 141 ? -3.472 7.782 -35.574 1.00 37.16 141 PRO A CA 1
ATOM 1091 C C . PRO A 1 141 ? -4.461 8.539 -36.467 1.00 37.16 141 PRO A C 1
ATOM 1093 O O . PRO A 1 141 ? -5.633 8.681 -36.119 1.00 37.16 141 PRO A O 1
ATOM 1096 N N . GLY A 1 142 ? -3.974 9.083 -37.585 1.00 38.62 142 GLY A N 1
ATOM 1097 C CA . GLY A 1 142 ? -4.831 9.721 -38.579 1.00 38.62 142 GLY A CA 1
ATOM 1098 C C . GLY A 1 142 ? -5.924 8.745 -39.032 1.00 38.62 142 GLY A C 1
ATOM 1099 O O . GLY A 1 142 ? -5.662 7.539 -39.111 1.00 38.62 142 GLY A O 1
ATOM 1100 N N . PRO A 1 143 ? -7.152 9.222 -39.297 1.00 37.66 143 PRO A N 1
ATOM 1101 C CA . PRO A 1 143 ? -8.186 8.360 -39.836 1.00 37.66 143 PRO A CA 1
ATOM 1102 C C . PRO A 1 143 ? -7.702 7.847 -41.193 1.00 37.66 143 PRO A C 1
ATOM 1104 O O . PRO A 1 143 ? -7.210 8.615 -42.018 1.00 37.66 143 PRO A O 1
ATOM 1107 N N . GLY A 1 144 ? -7.789 6.533 -41.391 1.00 42.53 144 GLY A N 1
ATOM 1108 C CA . GLY A 1 144 ? -7.473 5.921 -42.670 1.00 42.53 144 GLY A CA 1
ATOM 1109 C C . GLY A 1 144 ? -8.377 6.482 -43.762 1.00 42.53 144 GLY A C 1
ATOM 1110 O O . GLY A 1 144 ? -9.594 6.327 -43.695 1.00 42.53 144 GLY A O 1
ATOM 1111 N N . GLU A 1 145 ? -7.778 7.090 -44.778 1.00 40.28 145 GLU A N 1
ATOM 1112 C CA . GLU A 1 145 ? -8.421 7.248 -46.077 1.00 40.28 145 GLU A CA 1
ATOM 1113 C C . GLU A 1 145 ? -8.083 6.014 -46.915 1.00 40.28 145 GLU A C 1
ATOM 1115 O O . GLU A 1 145 ? -6.967 5.835 -47.403 1.00 40.28 145 GLU A O 1
ATOM 1120 N N . GLY A 1 146 ? -9.061 5.114 -47.007 1.00 39.22 146 GLY A N 1
ATOM 1121 C CA . GLY A 1 146 ? -9.181 4.186 -48.121 1.00 39.22 146 GLY A CA 1
ATOM 1122 C C . GLY A 1 146 ? -10.034 4.807 -49.231 1.00 39.22 146 GLY A C 1
ATOM 1123 O O . GLY A 1 146 ? -11.008 5.494 -48.933 1.00 39.22 146 GLY A O 1
ATOM 1124 N N . GLY A 1 147 ? -9.686 4.488 -50.484 1.00 36.56 147 GLY A N 1
ATOM 1125 C CA . GLY A 1 147 ? -10.435 4.817 -51.710 1.00 36.56 147 GLY A CA 1
ATOM 1126 C C . GLY A 1 147 ? -10.116 6.218 -52.249 1.00 36.56 147 GLY A C 1
ATOM 1127 O O . GLY A 1 147 ? -10.018 7.156 -51.478 1.00 36.56 147 GLY A O 1
ATOM 1128 N N . ASP A 1 148 ? -9.927 6.462 -53.543 1.00 39.41 148 ASP A N 1
ATOM 1129 C CA . ASP A 1 148 ? -10.505 5.785 -54.702 1.00 39.41 148 ASP A CA 1
ATOM 1130 C C . ASP A 1 148 ? -9.719 6.136 -55.986 1.00 39.41 148 ASP A C 1
ATOM 1132 O O . ASP A 1 148 ? -9.007 7.140 -56.056 1.00 39.41 148 ASP A O 1
ATOM 1136 N N . GLU A 1 149 ? -9.862 5.272 -56.984 1.00 40.59 149 GLU A N 1
ATOM 1137 C CA . GLU A 1 149 ? -9.352 5.329 -58.354 1.00 40.59 149 GLU A CA 1
ATOM 1138 C C . GLU A 1 149 ? -9.722 6.618 -59.117 1.00 40.59 149 GLU A C 1
ATOM 1140 O O . GLU A 1 149 ? -10.891 6.998 -59.173 1.00 40.59 149 GLU A O 1
ATOM 1145 N N . ARG A 1 150 ? -8.754 7.210 -59.836 1.00 41.62 150 ARG A N 1
ATOM 1146 C CA . ARG A 1 150 ? -8.708 7.318 -61.318 1.00 41.62 150 ARG A CA 1
ATOM 1147 C C . ARG A 1 150 ? -7.580 8.219 -61.814 1.00 41.62 150 ARG A C 1
ATOM 1149 O O . ARG A 1 150 ? -7.375 9.304 -61.234 1.00 41.62 150 ARG A O 1
#

Organism: NCBI:txid2706093

pLDDT: mean 70.7, std 21.29, range [33.47, 97.69]